Protein AF-B9MK07-F1 (afdb_monomer_lite)

Secondary structure (DSSP, 8-state):
---SS--EEEEE-HHHHHH--HHHHHHHHHHHHTT--EEEEEEEEEEETEE--HHHHHHHHHHHHTTT-EEEEEEEEEE--SS-GGGGG-STTB--TT-HHHHHHHHHHHHHHHTT-S-EEE-TT------SHHHHHHHTTS-HHHHHHHHHS--

Structure (mmCIF, N/CA/C/O backbone):
data_AF-B9MK07-F1
#
_entry.id   AF-B9MK07-F1
#
loop_
_atom_site.group_PDB
_atom_site.id
_atom_site.type_symbol
_atom_site.label_atom_id
_atom_site.label_alt_id
_atom_site.label_comp_id
_atom_site.label_asym_id
_atom_site.label_entity_id
_atom_site.label_seq_id
_atom_site.pdbx_PDB_ins_code
_atom_site.Cartn_x
_atom_site.Cartn_y
_atom_site.Cartn_z
_atom_site.occupancy
_atom_site.B_iso_or_equiv
_atom_site.auth_seq_id
_atom_site.auth_comp_id
_atom_site.auth_asym_id
_atom_site.auth_atom_id
_atom_site.pdbx_PDB_model_num
ATOM 1 N N . MET A 1 1 ? -22.952 3.394 17.768 1.00 61.41 1 MET A N 1
ATOM 2 C CA . MET A 1 1 ? -24.278 2.959 17.257 1.00 61.41 1 MET A CA 1
ATOM 3 C C . MET A 1 1 ? -24.002 2.487 15.847 1.00 61.41 1 MET A C 1
ATOM 5 O O . MET A 1 1 ? -23.664 3.325 15.023 1.00 61.41 1 MET A O 1
ATOM 9 N N . ALA A 1 2 ? -24.092 1.185 15.579 1.00 78.19 2 ALA A N 1
ATOM 10 C CA . ALA A 1 2 ? -23.693 0.659 14.279 1.00 78.19 2 ALA A CA 1
ATOM 11 C C . ALA A 1 2 ? -24.629 1.103 13.153 1.00 78.19 2 ALA A C 1
ATOM 13 O O . ALA A 1 2 ? -25.855 1.041 13.287 1.00 78.19 2 ALA A O 1
ATOM 14 N N . TYR A 1 3 ? -24.051 1.544 12.035 1.00 91.44 3 TYR A N 1
ATOM 15 C CA . TYR A 1 3 ? -24.812 1.833 10.824 1.00 91.44 3 TYR A CA 1
ATOM 16 C C . TYR A 1 3 ? -25.499 0.553 10.320 1.00 91.44 3 TYR A C 1
ATOM 18 O O . TYR A 1 3 ? -24.908 -0.525 10.291 1.00 91.44 3 TYR A O 1
ATOM 26 N N . LYS A 1 4 ? -26.767 0.665 9.904 1.00 90.44 4 LYS A N 1
ATOM 27 C CA . LYS A 1 4 ? -27.583 -0.499 9.511 1.00 90.44 4 LYS A CA 1
ATOM 28 C C . LYS A 1 4 ? -27.181 -1.097 8.158 1.00 90.44 4 LYS A C 1
ATOM 30 O O . LYS A 1 4 ? -27.208 -2.311 7.995 1.00 90.44 4 LYS A O 1
ATOM 35 N N . ASN A 1 5 ? -26.860 -0.241 7.185 1.00 94.81 5 ASN A N 1
ATOM 36 C CA . ASN A 1 5 ? -26.765 -0.627 5.770 1.00 94.81 5 ASN A CA 1
ATOM 37 C C . ASN A 1 5 ? -25.342 -0.564 5.199 1.00 94.81 5 ASN A C 1
ATOM 39 O O . ASN A 1 5 ? -25.120 -1.003 4.076 1.00 94.81 5 ASN A O 1
ATOM 43 N N . PHE A 1 6 ? -24.385 0.003 5.931 1.00 94.19 6 PHE A N 1
ATOM 44 C CA . PHE A 1 6 ? -22.999 0.110 5.488 1.00 94.19 6 PHE A CA 1
ATOM 45 C C . PHE A 1 6 ? -22.056 0.022 6.682 1.00 94.19 6 PHE A C 1
ATOM 47 O O . PHE A 1 6 ? -22.463 0.218 7.822 1.00 94.19 6 PHE A O 1
ATOM 54 N N . LYS A 1 7 ? -20.789 -0.277 6.406 1.00 95.25 7 LYS A N 1
ATOM 55 C CA . LYS A 1 7 ? -19.699 -0.171 7.376 1.00 95.25 7 LYS A CA 1
ATOM 56 C C . LYS A 1 7 ? -18.843 1.017 6.996 1.00 95.25 7 LYS A C 1
ATOM 58 O O . LYS A 1 7 ? -18.519 1.176 5.821 1.00 95.25 7 LYS A O 1
ATOM 63 N N . LEU A 1 8 ? -18.475 1.830 7.978 1.00 96.38 8 LEU A N 1
ATOM 64 C CA . LEU A 1 8 ? -17.547 2.925 7.749 1.00 96.38 8 LEU A CA 1
ATOM 65 C C . LEU A 1 8 ? -16.112 2.412 7.870 1.00 96.38 8 LEU A C 1
ATOM 67 O O . LEU A 1 8 ? -15.769 1.733 8.844 1.00 96.38 8 LEU A O 1
ATOM 71 N N . VAL A 1 9 ? -15.291 2.742 6.875 1.00 97.06 9 VAL A N 1
ATOM 72 C CA . VAL A 1 9 ? -13.892 2.323 6.786 1.00 97.06 9 VAL A CA 1
ATOM 73 C C . VAL A 1 9 ? -13.008 3.544 6.576 1.00 97.06 9 VAL A C 1
ATOM 75 O O . VAL A 1 9 ? -13.329 4.388 5.742 1.00 97.06 9 VAL A O 1
ATOM 78 N N . ILE A 1 10 ? -11.901 3.630 7.312 1.00 97.00 10 ILE A N 1
ATOM 79 C CA . ILE A 1 10 ? -10.895 4.689 7.149 1.00 97.00 10 ILE A CA 1
ATOM 80 C C . ILE A 1 10 ? -9.632 4.091 6.529 1.00 97.00 10 ILE A C 1
ATOM 82 O O . ILE A 1 10 ? -9.221 2.990 6.890 1.00 97.00 10 ILE A O 1
ATOM 86 N N . TYR A 1 11 ? -9.011 4.815 5.601 1.00 97.81 11 TYR A N 1
ATOM 87 C CA . TYR A 1 11 ? -7.711 4.463 5.039 1.00 97.81 11 TYR A CA 1
ATOM 88 C C . TYR A 1 11 ? -6.624 5.344 5.662 1.00 97.81 11 TYR A C 1
ATOM 90 O O . TYR A 1 11 ? -6.670 6.568 5.546 1.00 97.81 11 TYR A O 1
ATOM 98 N N . CYS A 1 12 ? -5.650 4.732 6.331 1.00 98.00 12 CYS A N 1
ATOM 99 C CA . CYS A 1 12 ? -4.555 5.426 7.001 1.00 98.00 12 CYS A CA 1
ATOM 100 C C . CYS A 1 12 ? -3.279 5.300 6.162 1.00 98.00 12 CYS A C 1
ATOM 102 O O . CYS A 1 12 ? -2.758 4.197 6.003 1.00 98.00 12 CYS A O 1
ATOM 104 N N . SER A 1 13 ? -2.768 6.418 5.637 1.00 97.69 13 SER A N 1
ATOM 105 C CA . SER A 1 13 ? -1.597 6.423 4.750 1.00 97.69 13 SER A CA 1
ATOM 106 C C . SER A 1 13 ? -0.288 6.106 5.486 1.00 97.69 13 SER A C 1
ATOM 108 O O . SER A 1 13 ? -0.116 6.444 6.658 1.00 97.69 13 SER A O 1
ATOM 110 N N . ALA A 1 14 ? 0.678 5.508 4.788 1.00 98.25 14 ALA A N 1
ATOM 111 C CA . ALA A 1 14 ? 1.963 5.091 5.345 1.00 98.25 14 ALA A CA 1
ATOM 112 C C . ALA A 1 14 ? 2.767 6.287 5.857 1.00 98.25 14 ALA A C 1
ATOM 114 O O . ALA A 1 14 ? 3.397 6.190 6.906 1.00 98.25 14 ALA A O 1
ATOM 115 N N . GLY A 1 15 ? 2.706 7.428 5.163 1.00 97.12 15 GLY A N 1
ATOM 116 C CA . GLY A 1 15 ? 3.346 8.667 5.612 1.00 97.12 15 GLY A CA 1
ATOM 117 C C . GLY A 1 15 ? 2.794 9.148 6.958 1.00 97.12 15 GLY A C 1
ATOM 118 O O . GLY A 1 15 ? 3.563 9.540 7.834 1.00 97.12 15 GLY A O 1
ATOM 119 N N . PHE A 1 16 ? 1.478 9.051 7.175 1.00 97.75 16 PHE A N 1
ATOM 120 C CA . PHE A 1 16 ? 0.875 9.339 8.477 1.00 97.75 16 PHE A CA 1
ATOM 121 C C . PHE A 1 16 ? 1.279 8.290 9.520 1.00 97.75 16 PHE A C 1
ATOM 123 O O . PHE A 1 16 ? 1.862 8.633 10.544 1.00 97.75 16 PHE A O 1
ATOM 130 N N . LEU A 1 17 ? 1.058 7.004 9.234 1.00 98.31 17 LEU A N 1
ATOM 131 C CA . LEU A 1 17 ? 1.314 5.899 10.167 1.00 98.31 17 LEU A CA 1
ATOM 132 C C . LEU A 1 17 ? 2.784 5.780 10.587 1.00 98.31 17 LEU A C 1
ATOM 134 O O . LEU A 1 17 ? 3.083 5.376 11.709 1.00 98.31 17 LEU A O 1
ATOM 138 N N . LYS A 1 18 ? 3.719 6.145 9.708 1.00 97.88 18 LYS A N 1
ATOM 139 C CA . LYS A 1 18 ? 5.151 6.167 10.013 1.00 97.88 18 LYS A CA 1
ATOM 140 C C . LYS A 1 18 ? 5.495 7.229 11.056 1.00 97.88 18 LYS A C 1
ATOM 142 O O . LYS A 1 18 ? 6.355 6.976 11.898 1.00 97.88 18 LYS A O 1
ATOM 147 N N . ASN A 1 19 ? 4.814 8.373 11.038 1.00 97.38 19 ASN A N 1
ATOM 148 C CA . ASN A 1 19 ? 5.184 9.553 11.823 1.00 97.38 19 ASN A CA 1
ATOM 149 C C . ASN A 1 19 ? 4.264 9.826 13.021 1.00 97.38 19 ASN A C 1
ATOM 151 O O . ASN A 1 19 ? 4.682 10.514 13.941 1.00 97.38 19 ASN A O 1
ATOM 155 N N . VAL A 1 20 ? 3.039 9.298 13.033 1.00 97.56 20 VAL A N 1
ATOM 156 C CA . VAL A 1 20 ? 2.088 9.518 14.131 1.00 97.56 20 VAL A CA 1
ATOM 157 C C . VAL A 1 20 ? 2.548 8.814 15.411 1.00 97.56 20 VAL A C 1
ATOM 159 O O . VAL A 1 20 ? 3.036 7.681 15.359 1.00 97.56 20 VAL A O 1
ATOM 162 N N . GLU A 1 21 ? 2.381 9.474 16.552 1.00 97.44 21 GLU A N 1
ATOM 163 C CA . GLU A 1 21 ? 2.554 8.876 17.879 1.00 97.44 21 GLU A CA 1
ATOM 164 C C . GLU A 1 21 ? 1.230 8.275 18.370 1.00 97.44 21 GLU A C 1
ATOM 166 O O . GLU A 1 21 ? 0.152 8.737 17.985 1.00 97.44 21 GLU A O 1
ATOM 171 N N . LEU A 1 22 ? 1.287 7.234 19.208 1.00 95.62 22 LEU A N 1
ATOM 172 C CA . LEU A 1 22 ? 0.079 6.515 19.637 1.00 95.62 22 LEU A CA 1
ATOM 173 C C . LEU A 1 22 ? -0.896 7.422 20.395 1.00 95.62 22 LEU A C 1
ATOM 175 O O . LEU A 1 22 ? -2.099 7.314 20.192 1.00 95.62 22 LEU A O 1
ATOM 179 N N . GLU A 1 23 ? -0.393 8.362 21.193 1.00 97.00 23 GLU A N 1
ATOM 180 C CA . GLU A 1 23 ? -1.210 9.319 21.942 1.00 97.00 23 GLU A CA 1
ATOM 181 C C . GLU A 1 23 ? -1.952 10.291 21.014 1.00 97.00 23 GLU A C 1
ATOM 183 O O . GLU A 1 23 ? -3.055 10.745 21.323 1.00 97.00 23 GLU A O 1
ATOM 188 N N . THR A 1 24 ? -1.357 10.638 19.869 1.00 97.38 24 THR A N 1
ATOM 189 C CA . THR A 1 24 ? -2.030 11.442 18.839 1.00 97.38 24 THR A CA 1
ATOM 190 C C . THR A 1 24 ? -3.086 10.609 18.124 1.00 97.38 24 THR A C 1
ATOM 192 O O . THR A 1 24 ? -4.209 11.075 17.954 1.00 97.38 24 THR A O 1
ATOM 195 N N . LEU A 1 25 ? -2.759 9.362 17.775 1.00 96.94 25 LEU A N 1
ATOM 196 C CA . LEU A 1 25 ? -3.694 8.437 17.138 1.00 96.94 25 LEU A CA 1
ATOM 197 C C . LEU A 1 25 ? -4.926 8.161 18.018 1.00 96.94 25 LEU A C 1
ATOM 199 O O . LEU A 1 25 ? -6.042 8.091 17.505 1.00 96.94 25 LEU A O 1
ATOM 203 N N . GLU A 1 26 ? -4.732 8.044 19.333 1.00 97.50 26 GLU A N 1
ATOM 204 C CA . GLU A 1 26 ? -5.802 7.901 20.324 1.00 97.50 26 GLU A CA 1
ATOM 205 C C . GLU A 1 26 ? -6.740 9.105 20.323 1.00 97.50 26 GLU A C 1
ATOM 207 O O . GLU A 1 26 ? -7.944 8.938 20.144 1.00 97.50 26 GLU A O 1
ATOM 212 N N . LYS A 1 27 ? -6.197 10.323 20.406 1.00 97.81 27 LYS A N 1
ATOM 213 C CA . LYS A 1 27 ? -6.996 11.559 20.368 1.00 97.81 27 LYS A CA 1
ATOM 214 C C . LYS A 1 27 ? -7.777 11.717 19.065 1.00 97.81 27 LYS A C 1
ATOM 216 O O . LYS A 1 27 ? -8.940 12.123 19.095 1.00 97.81 27 LYS A O 1
ATOM 221 N N . ASP A 1 28 ? -7.152 11.401 17.932 1.00 96.19 28 ASP A N 1
ATOM 222 C CA . ASP A 1 28 ? -7.804 11.466 16.624 1.00 96.19 28 ASP A CA 1
ATOM 223 C C . ASP A 1 28 ? -8.959 10.460 16.547 1.00 96.19 28 ASP A C 1
ATOM 225 O O . ASP A 1 28 ? -10.067 10.801 16.122 1.00 96.19 28 ASP A O 1
ATOM 229 N N . LEU A 1 29 ? -8.736 9.227 17.012 1.00 96.69 29 LEU A N 1
ATOM 230 C CA . LEU A 1 29 ? -9.769 8.199 17.026 1.00 96.69 29 LEU A CA 1
ATOM 231 C C . LEU A 1 29 ? -10.917 8.547 17.979 1.00 96.69 29 LEU A C 1
ATOM 233 O O . LEU A 1 29 ? -12.076 8.425 17.582 1.00 96.69 29 LEU A O 1
ATOM 237 N N . GLU A 1 30 ? -10.622 9.034 19.186 1.00 96.69 30 GLU A N 1
ATOM 238 C CA . GLU A 1 30 ? -11.630 9.525 20.131 1.00 96.69 30 GLU A CA 1
ATOM 239 C C . GLU A 1 30 ? -12.481 10.634 19.512 1.00 96.69 30 GLU A C 1
ATOM 241 O O . GLU A 1 30 ? -13.699 10.667 19.694 1.00 96.69 30 GLU A O 1
ATOM 246 N N . PHE A 1 31 ? -11.860 11.558 18.773 1.00 96.94 31 PHE A N 1
ATOM 247 C CA . PHE A 1 31 ? -12.584 12.607 18.069 1.00 96.94 31 PHE A CA 1
ATOM 248 C C . PHE A 1 31 ? -13.523 12.024 17.009 1.00 96.94 31 PHE A C 1
ATOM 250 O O . PHE A 1 31 ? -14.705 12.379 16.988 1.00 96.94 31 PHE A O 1
ATOM 257 N N . PHE A 1 32 ? -13.042 11.110 16.161 1.00 95.69 32 PHE A N 1
ATOM 258 C CA . PHE A 1 32 ? -13.884 10.495 15.137 1.00 95.69 32 PHE A CA 1
ATOM 259 C C . PHE A 1 32 ? -15.029 9.676 15.740 1.00 95.69 32 PHE A C 1
ATOM 261 O O . PHE A 1 32 ? -16.164 9.804 15.284 1.00 95.69 32 PHE A O 1
ATOM 268 N N . GLN A 1 33 ? -14.775 8.896 16.793 1.00 94.56 33 GLN A N 1
ATOM 269 C CA . GLN A 1 33 ? -15.778 8.040 17.436 1.00 94.56 33 GLN A CA 1
ATOM 270 C C . GLN A 1 33 ? -16.938 8.815 18.082 1.00 94.56 33 GLN A C 1
ATOM 272 O O . GLN A 1 33 ? -18.010 8.246 18.284 1.00 94.56 33 GLN A O 1
ATOM 277 N N . ARG A 1 34 ? -16.785 10.124 18.345 1.00 95.38 34 ARG A N 1
ATOM 278 C CA . ARG A 1 34 ? -17.905 10.988 18.776 1.00 95.38 34 ARG A CA 1
ATOM 279 C C . ARG A 1 34 ? -18.990 11.129 17.710 1.00 95.38 34 ARG A C 1
ATOM 281 O O . ARG A 1 34 ? -20.142 11.378 18.054 1.00 95.38 34 ARG A O 1
ATOM 288 N N . TYR A 1 35 ? -18.625 10.997 16.436 1.00 94.81 35 TYR A N 1
ATOM 289 C CA . TYR A 1 35 ? -19.508 11.279 15.301 1.00 94.81 35 TYR A CA 1
ATOM 290 C C . TYR A 1 35 ? -19.676 10.093 14.349 1.00 94.81 35 TYR A C 1
ATOM 292 O O . TYR A 1 35 ? -20.643 10.050 13.588 1.00 94.81 35 TYR A O 1
ATOM 300 N N . LEU A 1 36 ? -18.741 9.145 14.370 1.00 95.25 36 LEU A N 1
ATOM 301 C CA . LEU A 1 36 ? -18.594 8.099 13.369 1.00 95.25 36 LEU A CA 1
ATOM 302 C C . LEU A 1 36 ? -18.478 6.723 14.027 1.00 95.25 36 LEU A C 1
ATOM 304 O O . LEU A 1 36 ? -17.638 6.501 14.896 1.00 95.25 36 LEU A O 1
ATOM 308 N N . ASP A 1 37 ? -19.272 5.766 13.551 1.00 94.38 37 ASP A N 1
ATOM 309 C CA . ASP A 1 37 ? -19.172 4.362 13.964 1.00 94.38 37 ASP A CA 1
ATOM 310 C C . ASP A 1 37 ? -18.181 3.619 13.049 1.00 94.38 37 ASP A C 1
ATOM 312 O O . ASP A 1 37 ? -18.547 3.005 12.042 1.00 94.38 37 ASP A O 1
ATOM 316 N N . ILE A 1 38 ? -16.887 3.768 13.349 1.00 96.50 38 ILE A N 1
ATOM 317 C CA . ILE A 1 38 ? -15.795 3.189 12.554 1.00 96.50 38 ILE A CA 1
ATOM 318 C C . ILE A 1 38 ? -15.773 1.674 12.755 1.00 96.50 38 ILE A C 1
ATOM 320 O O . ILE A 1 38 ? -15.518 1.182 13.849 1.00 96.50 38 ILE A O 1
ATOM 324 N N . SER A 1 39 ? -15.998 0.920 11.680 1.00 97.06 39 SER A N 1
ATOM 325 C CA . SER A 1 39 ? -16.022 -0.547 11.733 1.00 97.06 39 SER A CA 1
ATOM 326 C C . SER A 1 39 ? -14.673 -1.186 11.396 1.00 97.06 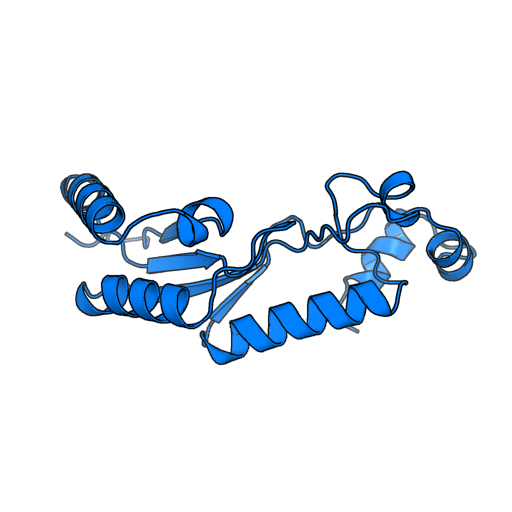39 SER A C 1
ATOM 328 O O . SER A 1 39 ? -14.407 -2.329 11.778 1.00 97.06 39 SER A O 1
ATOM 330 N N . LYS A 1 40 ? -13.855 -0.497 10.593 1.00 97.75 40 LYS A N 1
ATOM 331 C CA . LYS A 1 40 ? -12.611 -1.031 10.036 1.00 97.75 40 LYS A CA 1
ATOM 332 C C . LYS A 1 40 ? -11.641 0.089 9.666 1.00 97.75 40 LYS A C 1
ATOM 334 O O . LYS A 1 40 ? -12.065 1.178 9.285 1.00 97.75 40 LYS A O 1
ATOM 339 N N . VAL A 1 41 ? -10.352 -0.222 9.688 1.00 98.50 41 VAL A N 1
ATOM 340 C CA . VAL A 1 41 ? -9.294 0.592 9.089 1.00 98.50 41 VAL A CA 1
ATOM 341 C C . VAL A 1 41 ? -8.454 -0.224 8.107 1.00 98.50 41 VAL A C 1
ATOM 343 O O . VAL A 1 41 ? -8.186 -1.407 8.333 1.00 98.50 41 VAL A O 1
ATOM 346 N N . TYR A 1 42 ? -8.025 0.417 7.023 1.00 98.75 42 TYR A N 1
ATOM 347 C CA . TYR A 1 42 ? -6.894 -0.042 6.223 1.00 98.75 42 TYR A CA 1
ATOM 348 C C . TYR A 1 42 ? -5.635 0.675 6.698 1.00 98.75 42 TYR A C 1
ATOM 350 O O . TYR A 1 42 ? -5.584 1.904 6.714 1.00 98.75 42 TYR A O 1
ATOM 358 N N . LEU A 1 43 ? -4.627 -0.098 7.087 1.00 98.75 43 LEU A N 1
ATOM 359 C CA . LEU A 1 43 ? -3.335 0.395 7.533 1.00 98.75 43 LEU A CA 1
ATOM 360 C C . LEU A 1 43 ? -2.336 0.240 6.389 1.00 98.75 43 LEU A C 1
ATOM 362 O O . LEU A 1 43 ? -1.904 -0.870 6.068 1.00 98.75 43 LEU A O 1
ATOM 366 N N . GLU A 1 44 ? -1.995 1.350 5.740 1.00 98.75 44 GLU A N 1
ATOM 367 C CA . GLU A 1 44 ? -1.068 1.332 4.618 1.00 98.75 44 GLU A CA 1
ATOM 368 C C . GLU A 1 44 ? 0.360 1.047 5.093 1.00 98.75 44 GLU A C 1
ATOM 370 O O . GLU A 1 44 ? 0.951 1.804 5.864 1.00 98.75 44 GLU A O 1
ATOM 375 N N . THR A 1 45 ? 0.945 -0.050 4.618 1.00 98.75 45 THR A N 1
ATOM 376 C CA . THR A 1 45 ? 2.300 -0.460 5.010 1.00 98.75 45 THR A CA 1
ATOM 377 C C . THR A 1 45 ? 3.388 0.254 4.220 1.00 98.75 45 THR A C 1
ATOM 379 O O . THR A 1 45 ? 4.512 0.372 4.714 1.00 98.75 45 THR A O 1
ATOM 382 N N . HIS A 1 46 ? 3.078 0.696 2.997 1.00 98.62 46 HIS A N 1
ATOM 383 C CA . HIS A 1 46 ? 4.047 1.282 2.076 1.00 98.62 46 HIS A CA 1
ATOM 384 C C . HIS A 1 46 ? 3.433 2.333 1.139 1.00 98.62 46 HIS A C 1
ATOM 386 O O . HIS A 1 46 ? 2.362 2.103 0.569 1.00 98.62 46 HIS A O 1
ATOM 392 N N . ARG A 1 47 ? 4.157 3.445 0.944 1.00 97.69 47 ARG A N 1
ATOM 393 C CA . ARG A 1 47 ? 3.918 4.475 -0.079 1.00 97.69 47 ARG A CA 1
ATOM 394 C C . ARG A 1 47 ? 5.216 5.229 -0.380 1.00 97.69 47 ARG A C 1
ATOM 396 O O . ARG A 1 47 ? 5.755 5.914 0.487 1.00 97.69 47 ARG A O 1
ATOM 403 N N . GLY A 1 48 ? 5.694 5.170 -1.620 1.00 94.94 48 GLY A N 1
ATOM 404 C CA . GLY A 1 48 ? 6.844 5.949 -2.080 1.00 94.94 48 GLY A CA 1
ATOM 405 C C . GLY A 1 48 ? 8.132 5.606 -1.327 1.00 94.94 48 GLY A C 1
ATOM 406 O O . GLY A 1 48 ? 8.691 4.527 -1.502 1.00 94.94 48 GLY A O 1
ATOM 407 N N . ALA A 1 49 ? 8.633 6.545 -0.518 1.00 93.44 49 ALA A N 1
ATOM 408 C CA . ALA A 1 49 ? 9.808 6.339 0.339 1.00 93.44 49 ALA A CA 1
ATOM 409 C C . ALA A 1 49 ? 9.444 5.829 1.749 1.00 93.44 49 ALA A C 1
ATOM 411 O O . ALA A 1 49 ? 10.322 5.472 2.539 1.00 93.44 49 ALA A O 1
ATOM 412 N N . ASP A 1 50 ? 8.156 5.799 2.091 1.00 96.56 50 ASP A N 1
ATOM 413 C CA . ASP A 1 50 ? 7.685 5.443 3.418 1.00 96.56 50 ASP A CA 1
ATOM 414 C C . ASP A 1 50 ? 7.291 3.971 3.471 1.00 96.56 50 ASP A C 1
ATOM 416 O O . ASP A 1 50 ? 6.353 3.527 2.817 1.00 96.56 50 ASP A O 1
ATOM 420 N N . THR A 1 51 ? 8.014 3.211 4.292 1.00 97.88 51 THR A N 1
ATOM 421 C CA . THR A 1 51 ? 7.600 1.885 4.761 1.00 97.88 51 THR A CA 1
ATOM 422 C C . THR A 1 51 ? 7.459 1.964 6.269 1.00 97.88 51 THR A C 1
ATOM 424 O O . THR A 1 51 ? 8.411 2.354 6.950 1.00 97.88 51 THR A O 1
ATOM 427 N N . VAL A 1 52 ? 6.283 1.631 6.800 1.00 98.62 52 VAL A N 1
ATOM 428 C CA . VAL A 1 52 ? 6.064 1.656 8.251 1.00 98.62 52 VAL A CA 1
ATOM 429 C C . VAL A 1 52 ? 6.820 0.476 8.874 1.00 98.62 52 VAL A C 1
ATOM 431 O O . VAL A 1 52 ? 6.591 -0.656 8.442 1.00 98.62 52 VAL A O 1
ATOM 434 N N . PRO A 1 53 ? 7.703 0.687 9.871 1.00 98.38 53 PRO A N 1
ATOM 435 C CA . PRO A 1 53 ? 8.433 -0.404 10.515 1.00 98.38 53 PRO A CA 1
ATOM 436 C C . PRO A 1 53 ? 7.500 -1.449 11.138 1.00 98.38 53 PRO A C 1
ATOM 438 O O . PRO A 1 53 ? 6.473 -1.089 11.717 1.00 98.38 53 PRO A O 1
ATOM 441 N N . ARG A 1 54 ? 7.888 -2.734 11.080 1.00 98.50 54 ARG A N 1
ATOM 442 C CA . ARG A 1 54 ? 7.076 -3.871 11.563 1.00 98.50 54 ARG A CA 1
ATOM 443 C C . ARG A 1 54 ? 6.553 -3.659 12.975 1.00 98.50 54 ARG A C 1
ATOM 445 O O . ARG A 1 54 ? 5.366 -3.832 13.220 1.00 98.50 54 ARG A O 1
ATOM 452 N N . GLU A 1 55 ? 7.436 -3.282 13.892 1.00 98.31 55 GLU A N 1
ATOM 453 C CA . GLU A 1 55 ? 7.075 -3.087 15.293 1.00 98.31 55 GLU A CA 1
ATOM 454 C C . GLU A 1 55 ? 6.025 -1.981 15.462 1.00 98.31 55 GLU A C 1
ATOM 456 O O . GLU A 1 55 ? 5.021 -2.183 16.143 1.00 98.31 55 GLU A O 1
ATOM 461 N N . LYS A 1 56 ? 6.205 -0.841 14.783 1.00 98.50 56 LYS A N 1
ATOM 462 C CA . LYS A 1 56 ? 5.241 0.266 14.813 1.00 98.50 56 LYS A CA 1
ATOM 463 C C . LYS A 1 56 ? 3.896 -0.156 14.219 1.00 98.50 56 LYS A C 1
ATOM 465 O O . LYS A 1 56 ? 2.860 0.108 14.820 1.00 98.50 56 LYS A O 1
ATOM 470 N N . MET A 1 57 ? 3.908 -0.871 13.093 1.00 98.69 57 MET A N 1
ATOM 471 C CA . MET A 1 57 ? 2.686 -1.371 12.460 1.00 98.69 57 MET A CA 1
ATOM 472 C C . MET A 1 57 ? 1.930 -2.357 13.361 1.00 98.69 57 MET A C 1
ATOM 474 O O . MET A 1 57 ? 0.713 -2.260 13.468 1.00 98.69 57 MET A O 1
ATOM 478 N N . LEU A 1 58 ? 2.631 -3.260 14.056 1.00 98.69 58 LEU A N 1
ATOM 479 C CA . LEU A 1 58 ? 2.009 -4.184 15.010 1.00 98.69 58 LEU A CA 1
ATOM 480 C C . LEU A 1 58 ? 1.370 -3.447 16.195 1.00 98.69 58 LEU A C 1
ATOM 482 O O . LEU A 1 58 ? 0.242 -3.767 16.556 1.00 98.69 58 LEU A O 1
ATOM 486 N N . ARG A 1 59 ? 2.039 -2.426 16.750 1.00 98.56 59 ARG A N 1
ATOM 487 C CA . ARG A 1 59 ? 1.475 -1.597 17.832 1.00 98.56 59 ARG A CA 1
ATOM 488 C C . ARG A 1 59 ? 0.214 -0.848 17.388 1.00 98.56 59 ARG A C 1
ATOM 490 O O . ARG A 1 59 ? -0.768 -0.818 18.119 1.00 98.56 59 ARG A O 1
ATOM 497 N N . ILE A 1 60 ? 0.225 -0.273 16.184 1.00 98.69 60 ILE A N 1
ATOM 498 C CA . ILE A 1 60 ? -0.935 0.430 15.611 1.00 98.69 60 ILE A CA 1
ATOM 499 C C . ILE A 1 60 ? -2.079 -0.551 15.329 1.00 98.69 60 ILE A C 1
ATOM 501 O O . ILE A 1 60 ? -3.230 -0.267 15.652 1.00 98.69 60 ILE A O 1
ATOM 505 N N . LYS A 1 61 ? -1.767 -1.717 14.752 1.00 98.62 61 LYS A N 1
ATOM 506 C CA . LYS A 1 61 ? -2.738 -2.790 14.516 1.00 98.62 61 LYS A CA 1
ATOM 507 C C . LYS A 1 61 ? -3.427 -3.191 15.823 1.00 98.62 61 LYS A C 1
ATOM 509 O O . LYS A 1 61 ? -4.653 -3.160 15.899 1.00 98.62 61 LYS A O 1
ATOM 514 N N . GLU A 1 62 ? -2.644 -3.483 16.859 1.00 98.50 62 GLU A N 1
ATOM 515 C CA . GLU A 1 62 ? -3.158 -3.864 18.174 1.00 98.50 62 GLU A CA 1
ATOM 516 C C . GLU A 1 62 ? -4.004 -2.750 18.817 1.00 98.50 62 GLU A C 1
ATOM 518 O O . GLU A 1 62 ? -5.050 -3.030 19.402 1.00 98.50 62 GLU A O 1
ATOM 523 N N . PHE A 1 63 ? -3.598 -1.484 18.672 1.00 98.50 63 PHE A N 1
ATOM 524 C CA . PHE A 1 63 ? -4.353 -0.329 19.165 1.00 98.50 63 PHE A CA 1
ATOM 525 C C . PHE A 1 63 ? -5.790 -0.276 18.612 1.00 98.50 63 PHE A C 1
ATOM 527 O O . PHE A 1 63 ? -6.731 -0.058 19.380 1.00 98.50 63 PHE A O 1
ATOM 534 N N . PHE A 1 64 ? -5.982 -0.511 17.309 1.00 98.44 64 PHE A N 1
ATOM 535 C CA . PHE A 1 64 ? -7.319 -0.541 16.703 1.00 98.44 64 PHE A CA 1
ATOM 536 C C . PHE A 1 64 ? -8.104 -1.802 17.094 1.00 98.44 64 PHE A C 1
ATOM 538 O O . PHE A 1 64 ? -9.292 -1.721 17.415 1.00 98.44 64 PHE A O 1
ATOM 545 N N . GLU A 1 65 ? -7.447 -2.963 17.125 1.00 97.81 65 GLU A N 1
ATOM 546 C CA . GLU A 1 65 ? -8.095 -4.239 17.456 1.00 97.81 65 GLU A CA 1
ATOM 547 C C . GLU A 1 65 ? -8.617 -4.274 18.896 1.00 97.81 65 GLU A C 1
ATOM 549 O O . GLU A 1 65 ? -9.732 -4.743 19.129 1.00 97.81 65 GLU A O 1
ATOM 554 N N . ARG A 1 66 ? -7.881 -3.689 19.854 1.00 97.81 66 ARG A N 1
ATOM 555 C CA . ARG A 1 66 ? -8.329 -3.530 21.252 1.00 97.81 66 ARG A CA 1
ATOM 556 C C . ARG A 1 66 ? -9.605 -2.697 21.389 1.00 97.81 66 ARG A C 1
ATOM 558 O O . ARG A 1 66 ? -10.315 -2.828 22.382 1.00 97.81 66 ARG A O 1
ATOM 565 N N . GLN A 1 67 ? -9.918 -1.877 20.392 1.00 95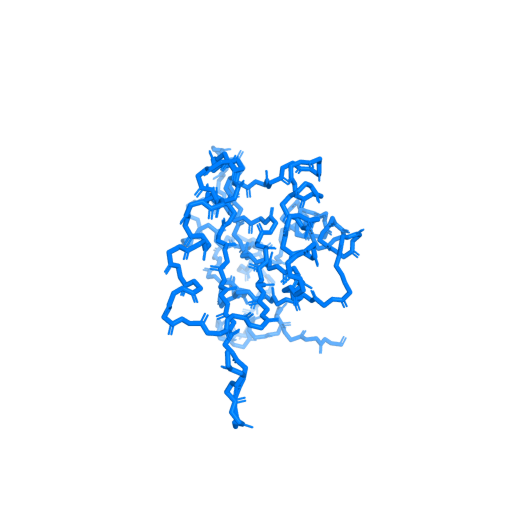.69 67 GLN A N 1
ATOM 566 C CA . GLN A 1 67 ? -11.130 -1.060 20.334 1.00 95.69 67 GLN A CA 1
ATOM 567 C C . GLN A 1 67 ? -12.240 -1.704 19.495 1.00 95.69 67 GLN A C 1
ATOM 569 O O . GLN A 1 67 ? -13.227 -1.051 19.168 1.00 95.69 67 GLN A O 1
ATOM 574 N N . ASN A 1 68 ? -12.104 -2.992 19.161 1.00 96.06 68 ASN A N 1
ATOM 575 C CA . ASN A 1 68 ? -13.018 -3.742 18.297 1.00 96.06 68 ASN A CA 1
ATOM 576 C C . ASN A 1 68 ? -13.124 -3.187 16.862 1.00 96.06 68 ASN A C 1
ATOM 578 O O . ASN A 1 68 ? -14.112 -3.440 16.169 1.00 96.06 68 ASN A O 1
ATOM 582 N N . ILE A 1 69 ? -12.104 -2.465 16.389 1.00 97.75 69 ILE A N 1
ATOM 583 C CA . ILE A 1 69 ? -12.015 -1.985 15.007 1.00 97.75 69 ILE A CA 1
ATOM 584 C C . ILE A 1 69 ? -11.199 -2.992 14.198 1.00 97.75 69 ILE A C 1
ATOM 586 O O . ILE A 1 69 ? -10.061 -3.309 14.538 1.00 97.75 69 ILE A O 1
ATOM 590 N N . LYS A 1 70 ? -11.770 -3.505 13.102 1.00 98.25 70 LYS A N 1
ATOM 591 C CA . LYS A 1 70 ? -11.064 -4.463 12.237 1.00 98.25 70 LYS A CA 1
ATOM 592 C C . LYS A 1 70 ? -9.893 -3.795 11.521 1.00 98.25 70 LYS A C 1
ATOM 594 O O . LYS A 1 70 ? -10.020 -2.657 11.077 1.00 98.25 70 LYS A O 1
ATOM 599 N N . THR A 1 71 ? -8.803 -4.526 11.316 1.00 98.62 71 THR A N 1
ATOM 600 C CA . THR A 1 71 ? -7.631 -4.033 10.582 1.00 98.62 71 THR A CA 1
ATOM 601 C C . THR A 1 71 ? -7.415 -4.828 9.294 1.00 98.62 71 THR A C 1
ATOM 603 O O . THR A 1 71 ? -7.748 -6.010 9.195 1.00 98.62 71 THR A O 1
ATOM 606 N N . SER A 1 72 ? -6.903 -4.171 8.259 1.00 98.75 72 SER A N 1
ATOM 607 C CA . SER A 1 72 ? -6.474 -4.796 7.000 1.00 98.75 72 SER A CA 1
ATOM 608 C C . SER A 1 72 ? -5.326 -3.998 6.397 1.00 98.75 72 SER A C 1
ATOM 610 O O . SER A 1 72 ? -5.142 -2.831 6.738 1.00 98.75 72 SER A O 1
ATOM 612 N N . GLY A 1 73 ? -4.541 -4.617 5.522 1.00 98.75 73 GLY A N 1
ATOM 613 C CA . GLY A 1 73 ? -3.377 -3.981 4.914 1.00 98.75 73 GLY A CA 1
ATOM 614 C C . GLY A 1 73 ? -3.760 -3.073 3.749 1.00 98.75 73 GLY A C 1
ATOM 615 O O . GLY A 1 73 ? -4.654 -3.397 2.971 1.00 98.75 73 GLY A O 1
ATOM 616 N N . GLY A 1 74 ? -3.064 -1.950 3.610 1.00 98.50 74 GLY A N 1
ATOM 617 C CA . GLY A 1 74 ? -3.078 -1.122 2.403 1.00 98.50 74 GLY A CA 1
ATOM 618 C C . GLY A 1 74 ? -1.696 -1.071 1.758 1.00 98.50 74 GLY A C 1
ATOM 619 O O . GLY A 1 74 ? -0.677 -1.073 2.456 1.00 98.50 74 GLY A O 1
ATOM 620 N N . ILE A 1 75 ? -1.642 -1.012 0.431 1.00 98.62 75 ILE A N 1
ATOM 621 C CA . ILE A 1 75 ? -0.399 -0.785 -0.312 1.00 98.62 75 ILE A CA 1
ATOM 622 C C . ILE A 1 75 ? -0.650 0.272 -1.378 1.00 98.62 75 ILE A C 1
ATOM 624 O O . ILE A 1 75 ? -1.466 0.059 -2.273 1.00 98.62 75 ILE A O 1
ATOM 628 N N . THR A 1 76 ? 0.141 1.344 -1.351 1.00 98.06 76 THR A N 1
ATOM 629 C CA . THR A 1 76 ? 0.307 2.209 -2.519 1.00 98.06 76 THR A CA 1
ATOM 630 C C . THR A 1 76 ? 1.522 1.781 -3.312 1.00 98.06 76 THR A C 1
ATOM 632 O O . THR A 1 76 ? 2.653 1.862 -2.830 1.00 98.06 76 THR A O 1
ATOM 635 N N . ALA A 1 77 ? 1.294 1.346 -4.552 1.00 96.00 77 ALA A N 1
ATOM 636 C CA . ALA A 1 77 ? 2.319 0.809 -5.441 1.00 96.00 77 ALA A CA 1
ATOM 637 C C . ALA A 1 77 ? 3.181 1.919 -6.083 1.00 96.00 77 ALA A C 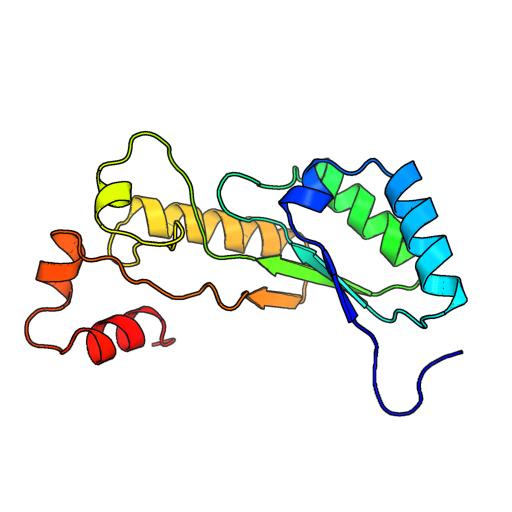1
ATOM 639 O O . ALA A 1 77 ? 3.254 2.082 -7.301 1.00 96.00 77 ALA A O 1
ATOM 640 N N . THR A 1 78 ? 3.879 2.678 -5.244 1.00 96.19 78 THR A N 1
ATOM 641 C CA . THR A 1 78 ? 4.875 3.677 -5.647 1.00 96.19 78 THR A CA 1
ATOM 642 C C . THR A 1 78 ? 6.190 3.415 -4.934 1.00 96.19 78 THR A C 1
ATOM 644 O O . THR A 1 78 ? 6.192 2.875 -3.837 1.00 96.19 78 THR A O 1
ATOM 647 N N . VAL A 1 79 ? 7.312 3.791 -5.548 1.00 95.31 79 VAL A N 1
ATOM 648 C CA . VAL A 1 79 ? 8.650 3.531 -5.005 1.00 95.31 79 VAL A CA 1
ATOM 649 C C . VAL A 1 79 ? 9.638 4.632 -5.363 1.00 95.31 79 VAL A C 1
ATOM 651 O O . VAL A 1 79 ? 9.672 5.115 -6.500 1.00 95.31 79 VAL A O 1
ATOM 654 N N . VAL A 1 80 ? 10.471 4.987 -4.385 1.00 92.88 80 VAL A N 1
ATOM 655 C CA . VAL A 1 80 ? 11.590 5.921 -4.534 1.00 92.88 80 VAL A CA 1
ATOM 656 C C . VAL A 1 80 ? 12.884 5.198 -4.171 1.00 92.88 80 VAL A C 1
ATOM 658 O O . VAL A 1 80 ? 13.058 4.784 -3.028 1.00 92.88 80 VAL A O 1
ATOM 661 N N . PHE A 1 81 ? 13.795 5.054 -5.136 1.00 84.69 81 PHE A N 1
ATOM 662 C CA . PHE A 1 81 ? 15.130 4.489 -4.901 1.00 84.69 81 PHE A CA 1
ATOM 663 C C . PHE A 1 81 ? 16.227 5.559 -4.764 1.00 84.69 81 PHE A C 1
ATOM 665 O O . PHE A 1 81 ? 17.284 5.256 -4.218 1.00 84.69 81 PHE A O 1
ATOM 672 N N . GLY A 1 82 ? 15.959 6.796 -5.202 1.00 77.00 82 GLY A N 1
ATOM 673 C CA . GLY A 1 82 ? 16.905 7.914 -5.189 1.00 77.00 82 GLY A CA 1
ATOM 674 C C . GLY A 1 82 ? 17.932 7.836 -6.324 1.00 77.00 82 GLY A C 1
ATOM 675 O O . GLY A 1 82 ? 18.570 6.804 -6.517 1.00 77.00 82 GLY A O 1
ATOM 676 N N . ASN A 1 83 ? 18.113 8.944 -7.054 1.00 71.38 83 ASN A N 1
ATOM 677 C CA . ASN A 1 83 ? 19.080 9.085 -8.155 1.00 71.38 83 ASN A CA 1
ATOM 678 C C . ASN A 1 83 ? 19.006 7.956 -9.200 1.00 71.38 83 ASN A C 1
ATOM 680 O O . ASN A 1 83 ? 20.032 7.512 -9.718 1.00 71.38 83 ASN A O 1
ATOM 684 N N . GLU A 1 84 ? 17.802 7.466 -9.499 1.00 80.44 84 GLU A N 1
ATOM 685 C CA . GLU A 1 84 ? 17.619 6.380 -10.452 1.00 80.44 84 GLU A CA 1
ATOM 686 C C . GLU A 1 84 ? 17.274 6.938 -11.835 1.00 80.44 84 GLU A C 1
ATOM 688 O O . GLU A 1 84 ? 16.390 7.776 -11.974 1.00 80.44 84 GLU A O 1
ATOM 693 N N . GLU A 1 85 ? 17.921 6.434 -12.890 1.00 82.69 85 GLU A N 1
ATOM 694 C CA . GLU A 1 85 ? 17.615 6.832 -14.276 1.00 82.69 85 GLU A CA 1
ATOM 695 C C . GLU A 1 85 ? 16.126 6.625 -14.617 1.00 82.69 85 GLU A C 1
ATOM 697 O O . GLU A 1 85 ? 15.527 7.383 -15.378 1.00 82.69 85 GLU A O 1
ATOM 702 N N . LEU A 1 86 ? 15.495 5.619 -14.000 1.00 85.56 86 LEU A N 1
ATOM 703 C CA . LEU A 1 86 ? 14.071 5.332 -14.156 1.00 85.56 86 LEU A CA 1
ATOM 704 C C . LEU A 1 86 ? 13.158 6.460 -13.682 1.00 85.56 86 LEU A C 1
ATOM 706 O O . LEU A 1 86 ? 12.012 6.502 -14.127 1.00 85.56 86 LEU A O 1
ATOM 710 N N . ASP A 1 87 ? 13.628 7.367 -12.830 1.00 83.62 87 ASP A N 1
ATOM 711 C CA . ASP A 1 87 ? 12.841 8.514 -12.376 1.00 83.62 87 ASP A CA 1
ATOM 712 C C . ASP A 1 87 ? 12.510 9.462 -13.540 1.00 83.62 87 ASP A C 1
ATOM 714 O O . ASP A 1 87 ? 11.432 10.047 -13.558 1.00 83.62 87 ASP A O 1
ATOM 71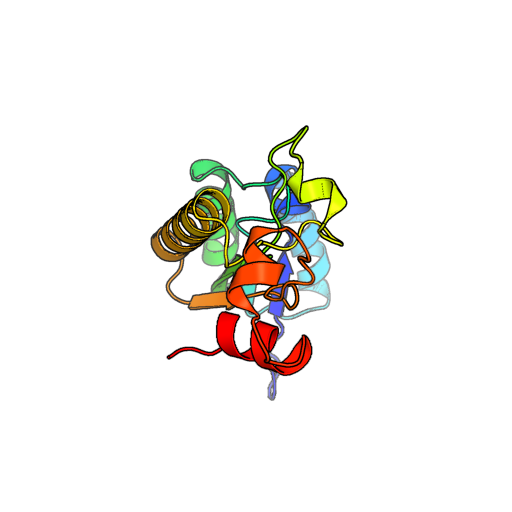8 N N . TYR A 1 88 ? 13.357 9.529 -14.577 1.00 85.38 88 TYR A N 1
ATOM 719 C CA . TYR A 1 88 ? 13.075 10.305 -15.792 1.00 85.38 88 TYR A CA 1
ATOM 720 C C . TYR A 1 88 ? 11.921 9.725 -16.627 1.00 85.38 88 TYR A C 1
ATOM 722 O O . TYR A 1 88 ? 11.204 10.451 -17.313 1.00 85.38 88 TYR A O 1
ATOM 730 N N . TYR A 1 89 ? 11.723 8.406 -16.579 1.00 89.12 89 TYR A N 1
ATOM 731 C CA . TYR A 1 89 ? 10.777 7.707 -17.454 1.00 89.12 89 TYR A CA 1
ATOM 732 C C . TYR A 1 89 ? 9.420 7.431 -16.802 1.00 89.12 89 TYR A C 1
ATOM 734 O O . TYR A 1 89 ? 8.561 6.816 -17.441 1.00 89.12 89 TYR A O 1
ATOM 742 N N . ARG A 1 90 ? 9.233 7.793 -15.529 1.00 90.31 90 ARG A N 1
ATOM 743 C CA . ARG A 1 90 ? 8.051 7.457 -14.724 1.00 90.31 90 ARG A CA 1
ATOM 744 C C . ARG A 1 90 ? 7.409 8.733 -14.199 1.00 90.31 90 ARG A C 1
ATOM 746 O O . ARG A 1 90 ? 8.093 9.683 -13.849 1.00 90.31 90 ARG A O 1
ATOM 753 N N . ILE A 1 91 ? 6.087 8.719 -14.081 1.00 90.31 91 ILE A N 1
ATOM 754 C CA . ILE A 1 91 ? 5.350 9.750 -13.345 1.00 90.31 91 ILE A CA 1
ATOM 755 C C . ILE A 1 91 ? 4.911 9.182 -11.999 1.00 90.31 91 ILE A C 1
ATOM 757 O O . ILE A 1 91 ? 4.725 7.972 -11.859 1.00 90.31 91 ILE A O 1
ATOM 761 N N . PHE A 1 92 ? 4.763 10.061 -11.011 1.00 91.25 92 PHE A N 1
ATOM 762 C CA . PHE A 1 92 ? 4.241 9.734 -9.682 1.00 91.25 92 PHE A CA 1
ATOM 763 C C . PHE A 1 92 ? 4.937 8.574 -8.954 1.00 91.25 92 PHE A C 1
ATOM 765 O O . PHE A 1 92 ? 4.344 7.934 -8.090 1.00 91.25 92 PHE A O 1
ATOM 772 N N . ASN A 1 93 ? 6.196 8.287 -9.294 1.00 92.88 93 ASN A N 1
ATOM 773 C CA . ASN A 1 93 ? 6.976 7.207 -8.692 1.00 92.88 93 ASN A CA 1
ATOM 774 C C . ASN A 1 93 ? 6.350 5.802 -8.849 1.00 92.88 93 ASN A C 1
ATOM 776 O O . ASN A 1 93 ? 6.726 4.889 -8.114 1.00 92.88 93 ASN A O 1
ATOM 780 N N . THR A 1 94 ? 5.445 5.584 -9.811 1.00 94.44 94 THR A N 1
ATOM 781 C CA . THR A 1 94 ? 4.812 4.269 -10.062 1.00 94.44 94 THR A CA 1
ATOM 782 C C . THR A 1 94 ? 5.839 3.199 -10.419 1.00 94.44 94 THR A C 1
ATOM 784 O O . THR A 1 94 ? 6.824 3.516 -11.090 1.00 94.44 94 THR A O 1
ATOM 787 N N . PHE A 1 95 ? 5.627 1.932 -10.062 1.00 95.25 95 PHE A N 1
ATOM 788 C CA . PHE A 1 95 ? 6.563 0.857 -10.422 1.00 95.25 95 PHE A CA 1
ATOM 789 C C . PHE A 1 95 ? 6.785 0.718 -11.942 1.00 95.25 95 PHE A C 1
ATOM 791 O O . PHE A 1 95 ? 5.925 1.037 -12.763 1.00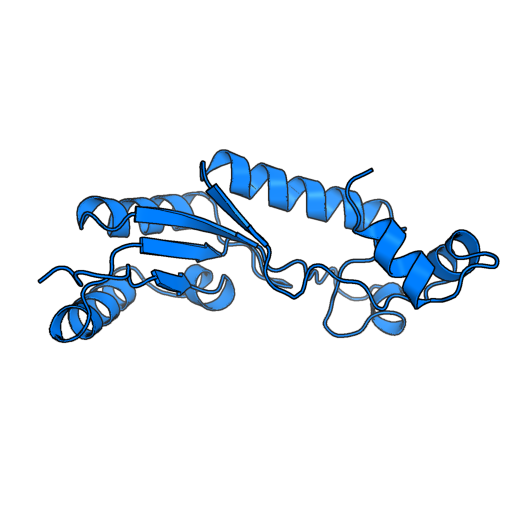 95.25 95 PHE A O 1
ATOM 798 N N . CYS A 1 96 ? 7.964 0.220 -12.329 1.00 94.88 96 CYS A N 1
ATOM 799 C CA . CYS A 1 96 ? 8.232 -0.262 -13.680 1.00 94.88 96 CYS A CA 1
ATOM 800 C C . CYS A 1 96 ? 8.142 -1.792 -13.685 1.00 94.88 96 CYS A C 1
ATOM 802 O O . CYS A 1 96 ? 9.032 -2.464 -13.169 1.00 94.88 96 CYS A O 1
ATOM 804 N N . TYR A 1 97 ? 7.091 -2.348 -14.289 1.00 94.94 97 TYR A N 1
ATOM 805 C CA . TYR A 1 97 ? 6.850 -3.798 -14.288 1.00 94.94 97 TYR A CA 1
ATOM 806 C C . TYR A 1 97 ? 7.730 -4.592 -15.269 1.00 94.94 97 TYR A C 1
ATOM 808 O O . TYR A 1 97 ? 7.624 -5.808 -15.339 1.00 94.94 97 TYR A O 1
ATOM 816 N N . THR A 1 98 ? 8.619 -3.931 -16.018 1.00 95.06 98 THR A N 1
ATOM 817 C CA . THR A 1 98 ? 9.647 -4.598 -16.843 1.00 95.06 98 THR A CA 1
ATOM 818 C C . THR A 1 98 ? 11.047 -4.496 -16.244 1.00 95.06 98 THR A C 1
ATOM 820 O O . THR A 1 98 ? 12.029 -4.890 -16.878 1.00 95.06 98 THR A O 1
ATOM 823 N N . ASN A 1 99 ? 11.166 -3.921 -15.046 1.00 94.31 99 ASN A N 1
ATOM 824 C CA . ASN A 1 99 ? 12.425 -3.796 -14.336 1.00 94.31 99 ASN A CA 1
ATOM 825 C C . ASN A 1 99 ? 12.452 -4.762 -13.144 1.00 94.31 99 ASN A C 1
ATOM 827 O O . ASN A 1 99 ? 11.609 -4.692 -12.252 1.00 94.31 99 ASN A O 1
ATOM 831 N N . GLN A 1 100 ? 13.459 -5.634 -13.115 1.00 93.88 100 GLN A N 1
ATOM 832 C CA . GLN A 1 100 ? 13.569 -6.697 -12.117 1.00 93.88 100 GLN A CA 1
ATOM 833 C C . GLN A 1 100 ? 13.697 -6.165 -10.680 1.00 93.88 100 GLN A C 1
ATOM 835 O O . GLN A 1 100 ? 12.993 -6.638 -9.794 1.00 93.88 100 GLN A O 1
ATOM 840 N N . LYS A 1 101 ? 14.513 -5.127 -10.454 1.00 94.12 101 LYS A N 1
ATOM 841 C CA . LYS A 1 101 ? 14.690 -4.493 -9.134 1.00 94.12 101 LYS A CA 1
ATOM 842 C C . LYS A 1 101 ? 13.372 -3.916 -8.601 1.00 94.12 101 LYS A C 1
ATOM 844 O O . LYS A 1 101 ? 13.059 -4.046 -7.419 1.00 94.12 101 LYS A O 1
ATOM 849 N N . HIS A 1 102 ? 12.573 -3.301 -9.473 1.00 95.31 102 HIS A N 1
ATOM 850 C CA . HIS A 1 102 ? 11.241 -2.802 -9.125 1.00 95.31 102 HIS A CA 1
ATOM 851 C C . HIS A 1 102 ? 10.278 -3.940 -8.761 1.00 95.31 102 HIS A C 1
ATOM 853 O O . HIS A 1 102 ? 9.582 -3.839 -7.752 1.00 95.31 102 HIS A O 1
ATOM 859 N N . LEU A 1 103 ? 10.251 -5.023 -9.546 1.00 95.06 103 LEU A N 1
ATOM 860 C CA . LEU A 1 103 ? 9.410 -6.193 -9.266 1.00 95.06 103 LEU A CA 1
ATOM 861 C C . LEU A 1 103 ? 9.794 -6.880 -7.950 1.00 95.06 103 LEU A C 1
ATOM 863 O O . LEU A 1 103 ? 8.918 -7.248 -7.171 1.00 95.06 103 LEU A O 1
ATOM 867 N N . GLU A 1 104 ? 11.090 -7.010 -7.671 1.00 97.00 104 GLU A N 1
ATOM 868 C CA . GLU A 1 104 ? 11.595 -7.559 -6.410 1.00 97.00 104 GLU A CA 1
ATOM 869 C C . GLU A 1 104 ? 11.172 -6.706 -5.218 1.00 97.00 104 GLU A C 1
ATOM 871 O O . GLU A 1 104 ? 10.687 -7.247 -4.224 1.00 97.00 104 GLU A O 1
ATOM 876 N N . LYS A 1 105 ? 11.257 -5.375 -5.337 1.00 96.88 105 LYS A N 1
ATOM 877 C CA . LYS A 1 105 ? 10.798 -4.482 -4.272 1.00 96.88 105 LYS A CA 1
ATOM 878 C C . LYS A 1 105 ? 9.286 -4.554 -4.061 1.00 96.88 105 LYS A C 1
ATOM 880 O O . LYS A 1 105 ? 8.834 -4.597 -2.921 1.00 96.88 105 LYS A O 1
ATOM 885 N N . LEU A 1 106 ? 8.498 -4.601 -5.136 1.00 97.06 106 LEU A N 1
ATOM 886 C CA . LEU A 1 106 ? 7.050 -4.782 -5.033 1.00 97.06 106 LEU A CA 1
ATOM 887 C C . LEU A 1 106 ? 6.706 -6.112 -4.346 1.00 97.06 106 LEU A C 1
ATOM 889 O O . LEU A 1 106 ? 5.856 -6.141 -3.460 1.00 97.06 106 LEU A O 1
ATOM 893 N N . LYS A 1 107 ? 7.403 -7.198 -4.701 1.00 97.88 107 LYS A N 1
ATOM 894 C CA . LYS A 1 107 ? 7.250 -8.506 -4.056 1.00 97.88 107 LYS A CA 1
ATOM 895 C C . LYS A 1 107 ? 7.581 -8.445 -2.563 1.00 97.88 107 LYS A C 1
ATOM 897 O O . LYS A 1 107 ? 6.802 -8.959 -1.768 1.00 97.88 107 LYS A O 1
ATOM 902 N N . GLU A 1 108 ? 8.682 -7.799 -2.180 1.00 98.31 108 GLU A N 1
ATOM 903 C CA . GLU A 1 108 ? 9.060 -7.585 -0.775 1.00 98.31 108 GLU A CA 1
ATOM 904 C C . GLU A 1 108 ? 7.954 -6.848 -0.004 1.00 98.31 108 GLU A C 1
ATOM 906 O O . GLU A 1 108 ? 7.567 -7.283 1.080 1.00 98.31 108 GLU A O 1
ATOM 911 N N . ILE A 1 109 ? 7.401 -5.775 -0.583 1.00 98.44 109 ILE A N 1
ATOM 912 C CA . ILE A 1 109 ? 6.308 -4.997 0.017 1.00 98.44 109 ILE A CA 1
ATOM 913 C C . ILE A 1 109 ? 5.071 -5.875 0.208 1.00 98.44 109 ILE A C 1
ATOM 915 O O . ILE A 1 109 ? 4.545 -5.944 1.315 1.00 98.44 109 ILE A O 1
ATOM 919 N N . VAL A 1 110 ? 4.638 -6.593 -0.833 1.00 98.12 110 VAL A N 1
ATOM 920 C CA . VAL A 1 110 ? 3.461 -7.472 -0.761 1.00 98.12 110 VAL A CA 1
ATOM 921 C C . VAL A 1 110 ? 3.660 -8.579 0.275 1.00 98.12 110 VAL A C 1
ATOM 923 O O . VAL A 1 110 ? 2.767 -8.823 1.082 1.00 98.12 110 VAL A O 1
ATOM 926 N N . GLN A 1 111 ? 4.832 -9.221 0.309 1.00 98.56 111 GLN A N 1
ATOM 927 C CA . GLN A 1 111 ? 5.152 -10.253 1.300 1.00 98.56 111 GLN A CA 1
ATOM 928 C C . GLN A 1 111 ? 5.169 -9.692 2.725 1.00 98.56 111 GLN A C 1
ATOM 930 O O . GLN A 1 111 ? 4.662 -10.331 3.649 1.00 98.56 111 GLN A O 1
ATOM 935 N N . TYR A 1 112 ? 5.719 -8.492 2.914 1.00 98.69 112 TYR A N 1
ATOM 936 C CA . TYR A 1 112 ? 5.700 -7.807 4.198 1.00 98.69 112 TYR A CA 1
ATOM 937 C C . TYR A 1 112 ? 4.265 -7.543 4.669 1.00 98.69 112 TYR A C 1
ATOM 939 O O . TYR A 1 112 ? 3.916 -7.948 5.780 1.00 98.69 112 TYR A O 1
ATOM 947 N N . THR A 1 113 ? 3.415 -6.954 3.824 1.00 98.75 113 THR A N 1
ATOM 948 C CA . THR A 1 113 ? 2.009 -6.676 4.152 1.00 98.75 113 THR A CA 1
ATOM 949 C C . THR A 1 113 ? 1.225 -7.960 4.424 1.00 98.75 113 THR A C 1
ATOM 951 O O . THR A 1 113 ? 0.527 -8.042 5.432 1.00 98.75 113 THR A O 1
ATOM 954 N N . ALA A 1 114 ? 1.390 -8.991 3.590 1.00 98.44 114 ALA A N 1
ATOM 955 C CA . ALA A 1 114 ? 0.723 -10.287 3.749 1.00 98.44 114 ALA A CA 1
ATOM 956 C C . ALA A 1 114 ? 1.167 -11.039 5.008 1.00 98.44 114 ALA A C 1
ATOM 958 O O . ALA A 1 114 ? 0.400 -11.811 5.569 1.00 98.44 114 ALA A O 1
ATOM 959 N N . SER A 1 115 ? 2.379 -10.781 5.510 1.00 98.56 115 SER A N 1
ATOM 960 C CA . SER A 1 115 ? 2.810 -11.326 6.803 1.00 98.56 115 SER A CA 1
ATOM 961 C C . SER A 1 115 ? 2.115 -10.682 8.012 1.00 98.56 115 SER A C 1
ATOM 963 O O . SER A 1 115 ? 2.307 -11.147 9.133 1.00 98.56 115 SER A O 1
ATOM 965 N N . LEU A 1 116 ? 1.376 -9.583 7.812 1.00 98.62 116 LEU A N 1
ATOM 966 C CA . LEU A 1 116 ? 0.733 -8.806 8.875 1.00 98.62 116 LEU A CA 1
ATOM 967 C C . LEU A 1 116 ? -0.800 -8.820 8.805 1.00 98.62 116 LEU A C 1
ATOM 969 O O . LEU A 1 116 ? -1.434 -8.623 9.844 1.00 98.62 116 LEU A O 1
ATOM 973 N N . PHE A 1 117 ? -1.398 -9.025 7.629 1.00 98.56 117 PHE A N 1
ATOM 974 C CA . PHE A 1 117 ? -2.841 -8.891 7.410 1.00 98.56 117 PHE A CA 1
ATOM 975 C C . PHE A 1 117 ? -3.394 -10.002 6.512 1.00 98.56 117 PHE A C 1
ATOM 977 O O . PHE A 1 117 ? -2.784 -10.337 5.500 1.00 98.56 117 PHE A O 1
ATOM 984 N N . ASP A 1 118 ? -4.588 -10.499 6.846 1.00 97.56 118 ASP A N 1
ATOM 985 C CA . ASP A 1 118 ? -5.310 -11.513 6.056 1.00 97.56 118 ASP A CA 1
ATOM 986 C C . ASP A 1 118 ? -6.035 -10.925 4.835 1.00 97.56 118 ASP A C 1
ATOM 988 O O . ASP A 1 118 ? -6.361 -11.634 3.886 1.00 97.56 118 ASP A O 1
ATOM 992 N N . GLU A 1 119 ? -6.299 -9.619 4.855 1.00 98.25 119 GLU A N 1
ATOM 993 C CA . GLU A 1 119 ? -6.933 -8.886 3.764 1.00 98.25 119 GLU A CA 1
ATOM 994 C C . GLU A 1 119 ? -6.071 -7.674 3.405 1.00 98.25 119 GLU A C 1
ATOM 996 O O . GLU A 1 119 ? -5.604 -6.950 4.292 1.00 98.25 119 GLU A O 1
ATOM 1001 N N . ILE A 1 120 ? -5.859 -7.455 2.106 1.00 97.88 120 ILE A N 1
ATOM 1002 C CA . ILE A 1 120 ? -5.056 -6.356 1.568 1.00 97.88 120 ILE A CA 1
ATOM 1003 C C . ILE A 1 120 ? -5.833 -5.664 0.455 1.00 97.88 120 ILE A C 1
ATOM 1005 O O . ILE A 1 120 ? -6.391 -6.328 -0.418 1.00 97.88 120 ILE A O 1
ATOM 1009 N N . ILE A 1 121 ? -5.806 -4.332 0.455 1.00 97.44 121 ILE A N 1
ATOM 1010 C CA . ILE A 1 121 ? -6.224 -3.511 -0.680 1.00 97.44 121 ILE A CA 1
ATOM 1011 C C . ILE A 1 121 ? -5.001 -2.908 -1.380 1.00 97.44 121 ILE A C 1
ATOM 1013 O O . ILE A 1 121 ? -4.055 -2.451 -0.732 1.00 97.44 121 ILE A O 1
ATOM 1017 N N . LEU A 1 122 ? -5.033 -2.911 -2.712 1.00 96.06 122 LEU A N 1
ATOM 1018 C CA . LEU A 1 122 ? -4.103 -2.154 -3.543 1.00 96.06 122 LEU A CA 1
ATOM 1019 C C . LEU A 1 122 ? -4.757 -0.816 -3.896 1.00 96.06 122 LEU A C 1
ATOM 1021 O O . LEU A 1 122 ? -5.877 -0.788 -4.404 1.00 96.06 122 LEU A O 1
ATOM 1025 N N . ASP A 1 123 ? -4.060 0.272 -3.598 1.00 95.38 123 ASP A N 1
ATOM 1026 C CA . ASP A 1 123 ? -4.425 1.637 -3.980 1.00 95.38 123 ASP A CA 1
ATOM 1027 C C . ASP A 1 123 ? -4.434 1.797 -5.516 1.00 95.38 123 ASP A C 1
ATOM 1029 O O . ASP A 1 123 ? -3.833 1.001 -6.251 1.00 95.38 123 ASP A O 1
ATOM 1033 N N . ASP A 1 124 ? -5.105 2.833 -6.020 1.00 92.88 124 ASP A N 1
ATOM 1034 C CA . ASP A 1 124 ? -5.291 3.069 -7.457 1.00 92.88 124 ASP A CA 1
ATOM 1035 C C . ASP A 1 124 ? -3.988 3.413 -8.202 1.00 92.88 124 ASP A C 1
ATOM 1037 O O . ASP A 1 124 ? -3.967 3.440 -9.432 1.00 92.88 124 ASP A O 1
ATOM 1041 N N . PHE A 1 125 ? -2.870 3.553 -7.484 1.00 94.69 125 PHE A N 1
ATOM 1042 C CA . PHE A 1 125 ? -1.519 3.663 -8.036 1.00 94.69 125 PHE A CA 1
ATOM 1043 C C . PHE A 1 125 ? -0.914 2.337 -8.526 1.00 94.69 125 PHE A C 1
ATOM 1045 O O . PHE A 1 125 ? 0.246 2.314 -8.945 1.00 94.69 125 PHE A O 1
ATOM 1052 N N . PHE A 1 126 ? -1.671 1.235 -8.537 1.00 93.69 126 PHE A N 1
ATOM 1053 C CA . PHE A 1 126 ? -1.276 -0.021 -9.189 1.00 93.69 126 PHE A CA 1
ATOM 1054 C C . PHE A 1 126 ? -1.367 0.055 -10.730 1.00 93.69 126 PHE A C 1
ATOM 1056 O O . PHE A 1 126 ? -2.032 -0.737 -11.396 1.00 93.69 126 PHE A O 1
ATOM 1063 N N . PHE A 1 127 ? -0.683 1.041 -11.309 1.00 93.88 127 PHE A N 1
ATOM 1064 C CA . PHE A 1 127 ? -0.503 1.230 -12.745 1.00 93.88 127 PHE A CA 1
ATOM 1065 C C . PHE A 1 127 ? 0.962 1.553 -13.050 1.00 93.88 127 PHE A C 1
ATOM 1067 O O . PHE A 1 127 ? 1.783 1.766 -12.160 1.00 93.88 127 PHE A O 1
ATOM 1074 N N . THR A 1 128 ? 1.309 1.628 -14.336 1.00 93.38 128 THR A N 1
ATOM 1075 C CA . THR A 1 128 ? 2.594 2.193 -14.756 1.00 93.38 128 THR A CA 1
ATOM 1076 C C . THR A 1 128 ? 2.425 3.103 -15.958 1.00 93.38 128 THR A C 1
ATOM 1078 O O . THR A 1 128 ? 1.686 2.798 -16.894 1.00 93.38 128 THR A O 1
ATOM 1081 N N . ALA A 1 129 ? 3.162 4.210 -15.961 1.00 91.75 129 ALA A N 1
ATOM 1082 C CA . ALA A 1 129 ? 3.357 5.031 -17.151 1.00 91.75 129 ALA A CA 1
ATOM 1083 C C . ALA A 1 129 ? 4.787 4.921 -17.705 1.00 91.75 129 ALA A C 1
ATOM 1085 O O . ALA A 1 129 ? 5.166 5.724 -18.555 1.00 91.75 129 ALA A O 1
ATOM 1086 N N . CYS A 1 130 ? 5.585 3.957 -17.228 1.00 94.56 130 CYS A N 1
ATOM 1087 C CA . CYS A 1 130 ? 7.008 3.901 -17.537 1.00 94.56 130 CYS A CA 1
ATOM 1088 C C . CYS A 1 130 ? 7.273 3.728 -19.040 1.00 94.56 130 CYS A C 1
ATOM 1090 O O . CYS A 1 130 ? 6.713 2.835 -19.682 1.00 94.56 130 CYS A O 1
ATOM 1092 N N . THR A 1 131 ? 8.163 4.558 -19.583 1.00 95.12 131 THR A N 1
ATOM 1093 C CA . THR A 1 131 ? 8.591 4.534 -20.994 1.00 95.12 131 THR A CA 1
ATOM 1094 C C . THR A 1 131 ? 10.089 4.263 -21.159 1.00 95.12 131 THR A C 1
ATOM 1096 O O . THR A 1 131 ? 10.680 4.615 -22.174 1.00 95.12 131 THR A O 1
ATOM 1099 N N . CYS A 1 132 ? 10.724 3.615 -20.176 1.00 95.19 132 CYS A N 1
ATOM 1100 C CA . CYS A 1 132 ? 12.154 3.319 -20.243 1.00 95.19 132 CYS A CA 1
ATOM 1101 C C . CYS A 1 132 ? 12.495 2.367 -21.410 1.00 95.19 132 CYS A C 1
ATOM 1103 O O . CYS A 1 132 ? 11.608 1.672 -21.925 1.00 95.19 132 CYS A O 1
ATOM 1105 N N . PRO A 1 133 ? 13.778 2.245 -21.803 1.00 95.88 133 PRO A N 1
ATOM 1106 C CA . PRO A 1 133 ? 14.184 1.360 -22.895 1.00 95.88 133 PRO A CA 1
ATOM 1107 C C . PRO A 1 133 ? 13.710 -0.096 -22.742 1.00 95.88 133 PRO A C 1
ATOM 1109 O O . PRO A 1 133 ? 13.411 -0.747 -23.742 1.00 95.88 133 PRO A O 1
ATOM 1112 N N . SER A 1 134 ? 13.598 -0.606 -21.507 1.00 95.31 134 SER A N 1
ATOM 1113 C CA . SER A 1 134 ? 13.031 -1.939 -21.241 1.00 95.31 134 SER A CA 1
ATOM 1114 C C . SER A 1 134 ? 11.548 -2.014 -21.616 1.00 95.31 134 SER A C 1
ATOM 1116 O O . SER A 1 134 ? 11.154 -2.901 -22.371 1.00 95.31 134 SER A O 1
ATOM 1118 N N . CYS A 1 135 ? 10.741 -1.036 -21.188 1.00 96.31 135 CYS A N 1
ATOM 1119 C CA . CYS A 1 135 ? 9.327 -0.940 -21.556 1.00 96.31 135 CYS A CA 1
ATOM 1120 C C . CYS A 1 135 ? 9.130 -0.797 -23.067 1.00 96.31 135 CYS A C 1
ATOM 1122 O O . CYS A 1 135 ? 8.241 -1.434 -23.619 1.00 96.31 135 CYS A O 1
ATOM 1124 N N . ILE A 1 136 ? 9.958 0.005 -23.745 1.00 96.88 136 ILE A N 1
ATOM 1125 C CA . ILE A 1 136 ? 9.876 0.183 -25.203 1.00 96.88 136 ILE A CA 1
ATOM 1126 C C . ILE A 1 136 ? 10.113 -1.151 -25.921 1.00 96.88 136 ILE A C 1
ATOM 1128 O O . ILE A 1 136 ? 9.343 -1.508 -26.813 1.00 96.88 136 ILE A O 1
ATOM 1132 N N . ARG A 1 137 ? 11.134 -1.913 -25.505 1.00 97.19 137 ARG A N 1
ATOM 1133 C CA . ARG A 1 137 ? 11.404 -3.247 -26.062 1.00 97.19 137 ARG A CA 1
ATOM 1134 C C . ARG A 1 137 ? 10.274 -4.234 -25.765 1.00 97.19 137 ARG A C 1
ATOM 1136 O O . ARG A 1 137 ? 9.833 -4.922 -26.676 1.00 97.19 137 ARG A O 1
ATOM 1143 N N . ALA A 1 138 ? 9.797 -4.283 -24.520 1.00 96.31 138 ALA A N 1
ATOM 1144 C CA . ALA A 1 138 ? 8.767 -5.228 -24.083 1.00 96.31 138 ALA A CA 1
ATOM 1145 C C . ALA A 1 138 ? 7.389 -4.958 -24.708 1.00 96.31 138 ALA A C 1
ATOM 1147 O O . ALA A 1 138 ? 6.669 -5.895 -25.038 1.00 96.31 138 ALA A O 1
ATOM 1148 N N . LYS A 1 139 ? 7.032 -3.685 -24.913 1.00 97.44 139 LYS A N 1
ATOM 1149 C CA . LYS A 1 139 ? 5.804 -3.278 -25.605 1.00 97.44 139 LYS A CA 1
ATOM 1150 C C . LYS A 1 139 ? 5.747 -3.835 -27.031 1.00 97.44 139 LYS A C 1
ATOM 1152 O O . LYS A 1 139 ? 4.672 -4.212 -27.497 1.00 97.44 139 LYS A O 1
ATOM 1157 N N . GLY A 1 140 ? 6.877 -3.840 -27.744 1.00 97.00 140 GLY A N 1
ATOM 1158 C CA . GLY A 1 140 ? 6.934 -4.237 -29.150 1.00 97.00 140 GLY A CA 1
ATOM 1159 C C . GLY A 1 140 ? 5.899 -3.481 -29.993 1.00 97.00 140 GLY A C 1
ATOM 1160 O O . GLY A 1 140 ? 5.836 -2.247 -29.964 1.00 97.00 140 GLY A O 1
ATOM 1161 N N . ASN A 1 141 ? 5.049 -4.233 -30.694 1.00 97.62 141 ASN A N 1
ATOM 1162 C CA . ASN A 1 141 ? 4.030 -3.696 -31.602 1.00 97.62 141 ASN A CA 1
ATOM 1163 C C . ASN A 1 141 ? 2.687 -3.358 -30.930 1.00 97.62 141 ASN A C 1
ATOM 1165 O O . ASN A 1 141 ? 1.828 -2.782 -31.590 1.00 97.62 141 ASN A O 1
ATOM 1169 N N . LEU A 1 142 ? 2.499 -3.671 -29.642 1.00 97.69 142 LEU A N 1
ATOM 1170 C CA . LEU A 1 142 ? 1.269 -3.334 -28.912 1.00 97.69 142 LEU A CA 1
ATOM 1171 C C . LEU A 1 142 ? 1.106 -1.818 -28.788 1.00 97.69 142 LEU A C 1
ATOM 1173 O O . LEU A 1 142 ? 2.099 -1.095 -28.719 1.00 97.69 142 LEU A O 1
ATOM 1177 N N . SER A 1 143 ? -0.113 -1.303 -28.669 1.00 97.50 143 SER A N 1
ATOM 1178 C CA . SER A 1 143 ? -0.306 0.059 -28.164 1.00 97.50 143 SER A CA 1
ATOM 1179 C C . SER A 1 143 ? 0.180 0.174 -26.709 1.00 97.50 143 SER A C 1
ATOM 1181 O O . SER A 1 143 ? 0.330 -0.819 -25.993 1.00 97.50 143 SER A O 1
ATOM 1183 N N . TRP A 1 144 ? 0.432 1.399 -26.235 1.00 95.62 144 TRP A N 1
ATOM 1184 C CA . TRP A 1 144 ? 0.798 1.611 -24.827 1.00 95.62 144 TRP A CA 1
ATOM 1185 C C . TRP A 1 144 ? -0.285 1.128 -23.859 1.00 95.62 144 TRP A C 1
ATOM 1187 O O . TRP A 1 144 ? 0.051 0.596 -22.804 1.00 95.62 144 TR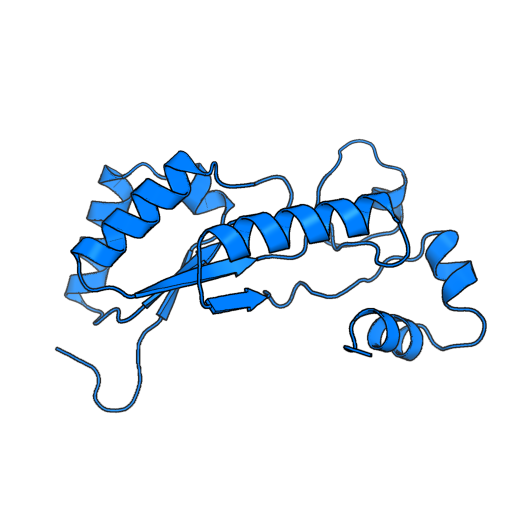P A O 1
ATOM 1197 N N . SER A 1 145 ? -1.559 1.300 -24.216 1.00 95.25 145 SER A N 1
ATOM 1198 C CA . SER A 1 145 ? -2.691 0.871 -23.393 1.00 95.25 145 SER A CA 1
ATOM 1199 C C . SER A 1 145 ? -2.745 -0.649 -23.270 1.00 95.25 145 SER A C 1
ATOM 1201 O O . SER A 1 145 ? -2.779 -1.155 -22.154 1.00 95.25 145 SER A O 1
ATOM 1203 N N . GLU A 1 146 ? -2.668 -1.379 -24.389 1.00 96.38 146 GLU A N 1
ATOM 1204 C CA . GLU A 1 146 ? -2.654 -2.851 -24.386 1.00 96.38 146 GLU A CA 1
ATOM 1205 C C . GLU A 1 146 ? -1.466 -3.396 -23.595 1.00 96.38 146 GLU A C 1
ATOM 1207 O O . GLU A 1 146 ? -1.631 -4.249 -22.729 1.00 96.38 146 GLU A O 1
ATOM 1212 N N . PHE A 1 147 ? -0.267 -2.859 -23.839 1.00 96.19 147 PHE A N 1
ATOM 1213 C CA . PHE A 1 147 ? 0.929 -3.283 -23.121 1.00 96.19 147 PHE A CA 1
ATOM 1214 C C . PHE A 1 147 ? 0.792 -3.094 -21.606 1.00 96.19 147 PHE A C 1
ATOM 1216 O O . PHE A 1 147 ? 1.090 -4.008 -20.845 1.00 96.19 147 PHE A O 1
ATOM 1223 N N . ARG A 1 148 ? 0.318 -1.928 -21.153 1.00 94.38 148 ARG A N 1
ATOM 1224 C CA . ARG A 1 148 ? 0.181 -1.632 -19.718 1.00 94.38 148 ARG A CA 1
ATOM 1225 C C . ARG A 1 148 ? -0.914 -2.458 -19.052 1.00 94.38 148 ARG A C 1
ATOM 1227 O O . ARG A 1 148 ? -0.702 -2.888 -17.926 1.00 94.38 148 ARG A O 1
ATOM 1234 N N . LEU A 1 149 ? -2.027 -2.713 -19.743 1.00 93.75 149 LEU A N 1
ATOM 1235 C CA . LEU A 1 149 ? -3.073 -3.617 -19.257 1.00 93.75 149 LEU A CA 1
ATOM 1236 C C . LEU A 1 149 ? -2.548 -5.050 -19.119 1.00 93.75 149 LEU A C 1
ATOM 1238 O O . LEU A 1 149 ? -2.797 -5.689 -18.105 1.00 93.75 149 LEU A O 1
ATOM 1242 N N . ASN A 1 150 ? -1.756 -5.532 -20.080 1.00 94.62 150 ASN A N 1
ATOM 1243 C CA . ASN A 1 150 ? -1.165 -6.871 -20.014 1.00 94.62 150 ASN A CA 1
ATOM 1244 C C . ASN A 1 150 ? -0.153 -7.027 -18.866 1.00 94.62 150 ASN A C 1
ATOM 1246 O O . ASN A 1 150 ? 0.029 -8.132 -18.372 1.00 94.62 150 ASN A O 1
ATOM 1250 N N . LEU A 1 151 ? 0.508 -5.946 -18.438 1.00 91.62 151 LEU A N 1
ATOM 1251 C CA . LEU A 1 151 ? 1.446 -5.979 -17.309 1.00 91.62 151 LEU A CA 1
ATOM 1252 C C . LEU A 1 151 ? 0.755 -6.105 -15.945 1.00 91.62 151 LEU A C 1
ATOM 1254 O O . LEU A 1 151 ? 1.382 -6.578 -14.999 1.00 91.62 151 LEU A O 1
ATOM 1258 N N . THR A 1 152 ? -0.485 -5.628 -15.820 1.00 81.31 152 THR A N 1
ATOM 1259 C CA . THR A 1 152 ? -1.228 -5.598 -14.548 1.00 81.31 152 THR A CA 1
ATOM 1260 C C . THR A 1 152 ? -2.405 -6.568 -14.508 1.00 81.31 152 THR A C 1
ATOM 1262 O O . THR A 1 152 ? -2.976 -6.785 -13.439 1.00 81.31 152 THR A O 1
ATOM 1265 N N . ALA A 1 153 ? -2.759 -7.179 -15.639 1.00 74.56 153 ALA A N 1
ATOM 1266 C CA . ALA A 1 153 ? -3.692 -8.291 -15.687 1.00 74.56 153 ALA A CA 1
ATOM 1267 C C . ALA A 1 153 ? -3.053 -9.536 -15.054 1.00 74.56 153 ALA A C 1
ATOM 1269 O O . ALA A 1 153 ? -1.932 -9.917 -15.388 1.00 74.56 153 ALA A O 1
ATOM 1270 N N . LEU A 1 154 ? -3.778 -10.177 -14.136 1.00 51.97 154 LEU A N 1
ATOM 1271 C CA . LEU A 1 154 ? -3.430 -11.505 -13.638 1.00 51.97 154 LEU A CA 1
ATOM 1272 C C . LEU A 1 154 ? -3.554 -12.490 -14.810 1.00 51.97 154 LEU A C 1
ATOM 1274 O O . LEU A 1 154 ? -4.662 -12.724 -15.293 1.00 51.97 154 LEU A O 1
ATOM 1278 N N . SER A 1 155 ? -2.421 -13.007 -15.288 1.00 37.53 155 SER A N 1
ATOM 1279 C CA . SER A 1 155 ? -2.354 -14.139 -16.222 1.00 37.53 155 SER A CA 1
ATOM 1280 C C . SER A 1 155 ? -2.505 -15.462 -15.488 1.00 37.53 155 SER A C 1
ATOM 1282 O O . SER A 1 155 ? -1.758 -15.626 -14.493 1.00 37.53 155 SER A O 1
#

Radius of gyration: 18.23 Å; chains: 1; bounding box: 47×27×54 Å

pLDDT: mean 94.4, std 7.91, range [37.53, 98.75]

InterPro domains:
  IPR059967 Probable glycosyl hydrolase, catalytic domain [PF28584] (2-151)

Sequence (155 aa):
MAYKNFKLVIYCSAGFLKNVELETLEKDLEFFQRYLDISKVYLETHRGADTVPREKMLRIKEFFERQNIKTSGGITATVVFGNEELDYYRIFNTFCYTNQKHLEKLKEIVQYTASLFDEIILDDFFFTACTCPSCIRAKGNLSWSEFRLNLTALS

Organism: Caldicellulosiruptor bescii (strain ATCC BAA-1888 / DSM 6725 / KCTC 15123 / Z-1320) (NCBI:txid521460)

Foldseek 3Di:
DADDPDAAEEEDALVCLQPDDVVRVVVVVVVCVVPDDHQEYAYEQDDEDGGRDPVSSVVVCVSCVVVNHHYAYEYEQAYDPPPDPQVVFWPPRHADLLDPVSVVVVVVSVVSRVVPHPHYDYDPSNWTRGDDPSLVVQCPPPDPVVSRCVSNDDD